Protein AF-B4IIY0-F1 (afdb_monomer_lite)

Structure (mmCIF, N/CA/C/O backbone):
data_AF-B4IIY0-F1
#
_entry.id   AF-B4IIY0-F1
#
loop_
_atom_site.group_PDB
_atom_site.id
_atom_site.type_symbol
_atom_site.label_atom_id
_atom_site.label_alt_id
_atom_site.label_comp_id
_atom_site.label_asym_id
_atom_site.label_entity_id
_atom_site.label_seq_id
_atom_site.pdbx_PDB_ins_code
_atom_site.Cartn_x
_atom_site.Cartn_y
_atom_site.Cartn_z
_atom_site.occupancy
_atom_site.B_iso_or_equiv
_atom_site.auth_seq_id
_atom_site.auth_comp_id
_atom_site.auth_asym_id
_atom_site.auth_atom_id
_atom_site.pdbx_PDB_model_num
ATOM 1 N N . ILE A 1 1 ? -23.263 11.805 16.430 1.00 51.19 1 ILE A N 1
ATOM 2 C CA . ILE A 1 1 ? -23.697 10.399 16.647 1.00 51.19 1 ILE A CA 1
ATOM 3 C C . ILE A 1 1 ? -24.064 10.140 18.115 1.00 51.19 1 ILE A C 1
ATOM 5 O O . ILE A 1 1 ? -25.171 9.675 18.353 1.00 51.19 1 ILE A O 1
ATOM 9 N N . LEU A 1 2 ? -23.249 10.548 19.101 1.00 48.62 2 LEU A N 1
ATOM 10 C CA . LEU A 1 2 ? -23.598 10.459 20.538 1.00 48.62 2 LEU A CA 1
ATOM 11 C C . LEU A 1 2 ? -24.912 11.164 20.929 1.00 48.62 2 LEU A C 1
ATOM 13 O O . LEU A 1 2 ? -25.613 10.725 21.832 1.00 48.62 2 LEU A O 1
ATOM 17 N N . GLN A 1 3 ? -25.288 12.222 20.209 1.00 54.62 3 GLN A N 1
ATOM 18 C CA . GLN A 1 3 ? -26.503 12.997 20.477 1.00 54.62 3 GLN A CA 1
ATOM 19 C C . GLN A 1 3 ? -27.808 12.319 20.006 1.00 54.62 3 GLN A C 1
ATOM 21 O O . GLN A 1 3 ? -28.883 12.821 20.316 1.00 54.62 3 GLN A O 1
ATOM 26 N N . GLN A 1 4 ? -27.736 11.201 19.265 1.00 57.28 4 GLN A N 1
ATOM 27 C CA . GLN A 1 4 ? -28.912 10.510 18.706 1.00 57.28 4 GLN A CA 1
ATOM 28 C C . GLN A 1 4 ? -29.210 9.125 19.312 1.00 57.28 4 GLN A C 1
ATOM 30 O O . GLN A 1 4 ? -30.076 8.435 18.792 1.00 57.28 4 GLN A O 1
ATOM 35 N N . GLN A 1 5 ? -28.548 8.697 20.398 1.00 64.31 5 GLN A N 1
ATOM 36 C CA . GLN A 1 5 ? -28.789 7.370 21.020 1.00 64.31 5 GLN A CA 1
ATOM 37 C C . GLN A 1 5 ? -28.732 6.183 20.022 1.00 64.31 5 GLN A C 1
ATOM 39 O O . GLN A 1 5 ? -29.350 5.141 20.221 1.00 64.31 5 GLN A O 1
ATOM 44 N N . MET A 1 6 ? -27.975 6.314 18.927 1.00 72.38 6 MET A N 1
ATOM 45 C CA . MET A 1 6 ? -27.787 5.243 17.932 1.00 72.38 6 MET A CA 1
ATOM 46 C C . MET A 1 6 ? -26.577 4.349 18.238 1.00 72.38 6 MET A C 1
ATOM 48 O O . MET A 1 6 ? -26.157 3.539 17.424 1.00 72.38 6 MET A O 1
ATOM 52 N N . ASN A 1 7 ? -25.999 4.495 19.423 1.00 71.88 7 ASN A N 1
ATOM 53 C CA . ASN A 1 7 ? -24.858 3.725 19.884 1.00 71.88 7 ASN A CA 1
ATOM 54 C C . ASN A 1 7 ? -25.358 2.757 20.959 1.00 71.88 7 ASN A C 1
ATOM 56 O O . ASN A 1 7 ? -25.135 2.986 22.135 1.00 71.88 7 ASN A O 1
ATOM 60 N N . GLU A 1 8 ? -26.152 1.765 20.556 1.00 77.00 8 GLU A N 1
ATOM 61 C CA . GLU A 1 8 ? -26.737 0.728 21.417 1.00 77.00 8 GLU A CA 1
ATOM 62 C C . GLU A 1 8 ? -26.634 -0.632 20.701 1.00 77.00 8 GLU A C 1
ATOM 64 O O . GLU A 1 8 ? -26.542 -0.682 19.475 1.00 77.00 8 GLU A O 1
ATOM 69 N N . TYR A 1 9 ? -26.731 -1.740 21.443 1.00 83.50 9 TYR A N 1
ATOM 70 C CA . TYR A 1 9 ? -26.533 -3.122 20.957 1.00 83.50 9 TYR A CA 1
ATOM 71 C C . TYR A 1 9 ? -27.383 -3.570 19.753 1.00 83.50 9 TYR A C 1
ATOM 73 O O . TYR A 1 9 ? -27.075 -4.559 19.096 1.00 83.50 9 TYR A O 1
ATOM 81 N N . LYS A 1 10 ? -28.482 -2.865 19.484 1.00 84.88 10 LYS A N 1
ATOM 82 C CA . LYS A 1 10 ? -29.424 -3.121 18.380 1.00 84.88 10 LYS A CA 1
ATOM 83 C C . LYS A 1 10 ? -28.948 -2.552 17.041 1.00 84.88 10 LYS A C 1
ATOM 85 O O . LYS A 1 10 ? -29.540 -2.864 16.011 1.00 84.88 10 LYS A O 1
ATOM 90 N N . TYR A 1 11 ? -27.908 -1.722 17.047 1.00 85.06 11 TYR A N 1
ATOM 91 C CA . TYR A 1 11 ? -27.325 -1.162 15.836 1.00 85.06 11 TYR A CA 1
ATOM 92 C C . TYR A 1 11 ? -26.091 -1.955 15.405 1.00 85.06 11 TYR A C 1
ATOM 94 O O . TYR A 1 11 ? -25.304 -2.435 16.224 1.00 85.06 11 TYR A O 1
ATOM 102 N N . HIS A 1 12 ? -25.939 -2.072 14.089 1.00 86.44 12 HIS A N 1
ATOM 103 C CA . HIS A 1 12 ? -24.812 -2.720 13.437 1.00 86.44 12 HIS A CA 1
ATOM 104 C C . HIS A 1 12 ? -24.208 -1.726 12.452 1.00 86.44 12 HIS A C 1
ATOM 106 O O . HIS A 1 12 ? -24.912 -1.223 11.573 1.00 86.44 12 HIS A O 1
ATOM 112 N N . TYR A 1 13 ? -22.920 -1.437 12.603 1.00 86.56 13 TYR A N 1
ATOM 113 C CA . TYR A 1 13 ? -22.193 -0.527 11.728 1.00 86.56 13 TYR A CA 1
ATOM 114 C C . TYR A 1 13 ? -21.176 -1.303 10.909 1.00 86.56 13 TYR A C 1
ATOM 116 O O . TYR A 1 13 ? -20.364 -2.037 11.462 1.00 86.56 13 TYR A O 1
ATOM 124 N N . LEU A 1 14 ? -21.207 -1.103 9.595 1.00 89.12 14 LEU A N 1
ATOM 125 C CA . LEU A 1 14 ? -20.142 -1.526 8.699 1.00 89.12 14 LEU A CA 1
ATOM 126 C C . LEU A 1 14 ? -19.333 -0.292 8.310 1.00 89.12 14 LEU A C 1
ATOM 128 O O . LEU A 1 14 ? -19.855 0.607 7.648 1.00 89.12 14 LEU A O 1
ATOM 132 N N . PHE A 1 15 ? -18.068 -0.255 8.709 1.00 89.19 15 PHE A N 1
ATOM 133 C CA . PHE A 1 15 ? -17.139 0.781 8.282 1.00 89.19 15 PHE A CA 1
ATOM 134 C C . PHE A 1 15 ? -16.419 0.334 7.017 1.00 89.19 15 PHE A C 1
ATOM 136 O O . PHE A 1 15 ? -15.857 -0.756 6.947 1.00 89.19 15 PHE A O 1
ATOM 143 N N . THR A 1 16 ? -16.416 1.211 6.020 1.00 90.44 16 THR A N 1
ATOM 144 C CA . THR A 1 16 ? -15.723 0.997 4.744 1.00 90.44 16 THR A CA 1
ATOM 145 C C . THR A 1 16 ? -14.302 1.559 4.742 1.00 90.44 16 THR A C 1
ATOM 147 O O . THR A 1 16 ? -13.636 1.506 3.715 1.00 90.44 16 THR A O 1
ATOM 150 N N . SER A 1 17 ? -13.853 2.138 5.860 1.00 89.19 17 SER A N 1
ATOM 151 C CA . SER A 1 17 ? -12.469 2.579 6.033 1.00 89.19 17 SER A CA 1
ATOM 152 C C . SER A 1 17 ? -11.594 1.398 6.444 1.00 89.19 17 SER A C 1
ATOM 154 O 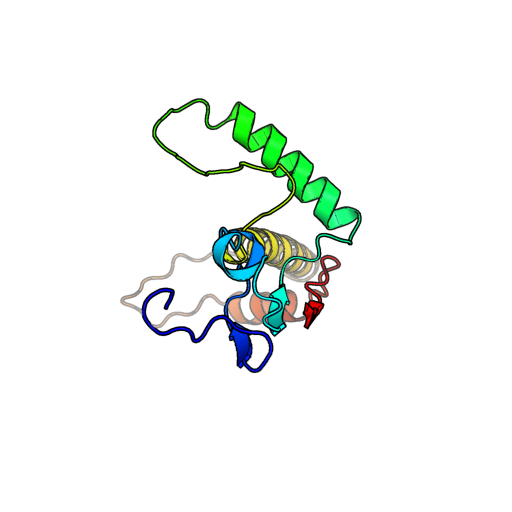O . SER A 1 17 ? -11.985 0.634 7.327 1.00 89.19 17 SER A O 1
ATOM 156 N N . PHE A 1 18 ? -10.411 1.285 5.837 1.00 90.06 18 PHE A N 1
ATOM 157 C CA . PHE A 1 18 ? -9.400 0.289 6.208 1.00 90.06 18 PHE A CA 1
ATOM 158 C C . PHE A 1 18 ? -8.608 0.669 7.463 1.00 90.06 18 PHE A C 1
ATOM 160 O O . PHE A 1 18 ? -7.962 -0.182 8.069 1.00 90.06 18 PHE A O 1
ATOM 167 N N . ASP A 1 19 ? -8.701 1.933 7.873 1.00 87.81 19 ASP A N 1
ATOM 168 C CA . ASP A 1 19 ? -7.910 2.511 8.957 1.00 87.81 19 ASP A CA 1
ATOM 169 C C . ASP A 1 19 ? -8.729 2.675 10.237 1.00 87.81 19 ASP A C 1
ATOM 171 O O . ASP A 1 19 ? -8.396 3.486 11.090 1.00 87.81 19 ASP A O 1
ATOM 175 N N . LEU A 1 20 ? -9.823 1.918 10.406 1.00 87.25 20 LEU A N 1
ATOM 176 C CA . LEU A 1 20 ? -10.694 2.064 11.578 1.00 87.25 20 LEU A CA 1
ATOM 177 C C . LEU A 1 20 ? -9.921 1.930 12.905 1.00 87.25 20 LEU A C 1
ATOM 179 O O . LEU A 1 20 ? -10.250 2.591 13.885 1.00 87.25 20 LEU A O 1
ATOM 183 N N . GLU A 1 21 ? -8.871 1.110 12.927 1.00 79.62 21 GLU A N 1
ATOM 184 C CA . GLU A 1 21 ? -8.034 0.885 14.107 1.00 79.62 21 GLU A CA 1
ATOM 185 C C . GLU A 1 21 ? -7.153 2.073 14.523 1.00 79.62 21 GLU A C 1
ATOM 187 O O . GLU A 1 21 ? -6.626 2.068 15.639 1.00 79.62 21 GLU A O 1
ATOM 192 N N . THR A 1 22 ? -6.982 3.080 13.660 1.00 81.00 22 THR A N 1
ATOM 193 C CA . THR A 1 22 ? -6.264 4.316 14.008 1.00 81.00 22 THR A CA 1
ATOM 194 C C . THR A 1 22 ? -7.154 5.305 14.754 1.00 81.00 22 THR A C 1
ATOM 196 O O . THR A 1 22 ? -6.646 6.203 15.429 1.00 81.00 22 THR A O 1
ATOM 199 N N . TYR A 1 23 ? -8.476 5.124 14.682 1.00 82.38 23 TYR A N 1
ATOM 200 C CA . TYR A 1 23 ? -9.446 5.977 15.351 1.00 82.38 23 TYR A CA 1
ATOM 201 C C . TYR A 1 23 ? -9.686 5.542 16.795 1.00 82.38 23 TYR A C 1
ATOM 203 O O . TYR A 1 23 ? -9.672 4.360 17.142 1.00 82.38 23 TYR A O 1
ATOM 211 N N . ASP A 1 24 ? -9.966 6.528 17.642 1.00 80.19 24 ASP A N 1
ATOM 212 C CA . ASP A 1 24 ? -10.432 6.274 18.995 1.00 80.19 24 ASP A CA 1
ATOM 213 C C . ASP A 1 24 ? -11.901 5.826 18.973 1.00 80.19 24 ASP A C 1
ATOM 215 O O . ASP A 1 24 ? -12.799 6.574 18.580 1.00 80.19 24 ASP A O 1
ATOM 219 N N . LEU A 1 25 ? -12.134 4.577 19.378 1.00 80.31 25 LEU A N 1
ATOM 220 C CA . LEU A 1 25 ? -13.458 3.960 19.456 1.00 80.31 25 LEU A CA 1
ATOM 221 C C . LEU A 1 25 ? -13.985 3.881 20.897 1.00 80.31 25 LEU A C 1
ATOM 223 O O . LEU A 1 25 ? -14.942 3.144 21.152 1.00 80.31 25 LEU A O 1
ATOM 227 N N . GLU A 1 26 ? -13.384 4.599 21.854 1.00 79.56 26 GLU A N 1
ATOM 228 C CA . GLU A 1 26 ? -13.799 4.571 23.264 1.00 79.56 26 GLU A CA 1
ATOM 229 C C . GLU A 1 26 ? -15.296 4.843 23.452 1.00 79.56 26 GLU A C 1
ATOM 231 O O . GLU A 1 26 ? -15.960 4.122 24.202 1.00 79.56 26 GLU A O 1
ATOM 236 N N . ASP A 1 27 ? -15.855 5.784 22.691 1.00 74.00 27 ASP A N 1
ATOM 237 C CA . ASP A 1 27 ? -17.279 6.130 22.736 1.00 74.00 27 ASP A CA 1
ATOM 238 C C . ASP A 1 27 ? -18.204 4.964 22.346 1.00 74.00 27 ASP A C 1
ATOM 240 O O . ASP A 1 27 ? -19.354 4.902 22.782 1.00 74.00 27 ASP A O 1
ATOM 244 N N . PHE A 1 28 ? -17.731 4.020 21.530 1.00 73.50 28 PHE A N 1
ATOM 245 C CA . PHE A 1 28 ? -18.502 2.862 21.061 1.00 73.50 28 PHE A CA 1
ATOM 246 C C . PHE A 1 28 ? -18.271 1.609 21.914 1.00 73.50 28 PHE A C 1
ATOM 248 O O . PHE A 1 28 ? -19.122 0.720 21.966 1.00 73.50 28 PHE A O 1
ATOM 255 N N . LYS A 1 29 ? -17.152 1.554 22.641 1.00 71.12 29 LYS A N 1
ATOM 256 C CA . LYS A 1 29 ? -16.698 0.375 23.390 1.00 71.12 29 LYS A CA 1
ATOM 257 C C . LYS A 1 29 ? -17.669 -0.079 24.482 1.00 71.12 29 LYS A C 1
ATOM 259 O O . LYS A 1 29 ? -17.768 -1.272 24.759 1.00 71.12 29 LYS A O 1
ATOM 264 N N . TYR A 1 30 ? -18.372 0.858 25.114 1.00 72.69 30 TYR A N 1
ATOM 265 C CA . TYR A 1 30 ? -19.184 0.572 26.302 1.00 72.69 30 TYR A CA 1
ATOM 266 C C . TYR A 1 30 ? -20.656 0.273 26.004 1.00 72.69 30 TYR A C 1
ATOM 268 O O . TYR A 1 30 ? -21.375 -0.168 26.898 1.00 72.69 30 TYR A O 1
ATOM 276 N N . ASN A 1 31 ? -21.105 0.466 24.762 1.00 75.25 31 ASN A N 1
ATOM 277 C CA . ASN A 1 31 ? -22.525 0.387 24.422 1.00 75.25 31 ASN A CA 1
ATOM 278 C C . ASN A 1 31 ? -22.938 -0.899 23.684 1.00 75.25 31 ASN A C 1
ATOM 280 O O . ASN A 1 31 ? -24.064 -0.996 23.191 1.00 75.25 31 ASN A O 1
ATOM 284 N N . PHE A 1 32 ? -22.043 -1.895 23.634 1.00 79.38 32 PHE A N 1
ATOM 285 C CA . PHE A 1 32 ? -22.273 -3.217 23.028 1.00 79.38 32 PHE A CA 1
ATOM 286 C C . PHE A 1 32 ? -22.726 -3.175 21.559 1.00 79.38 32 PHE A C 1
ATOM 288 O O . PHE A 1 32 ? -23.359 -4.112 21.077 1.00 79.38 32 PHE A O 1
ATOM 295 N N . VAL A 1 33 ? -22.430 -2.087 20.849 1.00 83.88 33 VAL A N 1
ATOM 296 C CA . VAL A 1 33 ? -22.727 -1.949 19.424 1.00 83.88 33 VAL A CA 1
ATOM 297 C C . VAL A 1 33 ? -21.839 -2.894 18.613 1.00 83.88 33 VAL A C 1
ATOM 299 O O . VAL A 1 33 ? -20.651 -3.041 18.902 1.00 83.88 33 VAL A O 1
ATOM 302 N N . ASN A 1 34 ? -22.403 -3.532 17.589 1.00 84.69 34 ASN A N 1
ATOM 303 C CA . ASN A 1 34 ? -21.619 -4.375 16.692 1.00 84.69 34 ASN A CA 1
ATOM 304 C C . ASN A 1 34 ? -20.992 -3.506 15.604 1.00 84.69 34 ASN A C 1
ATOM 306 O O . ASN A 1 34 ? -21.699 -2.863 14.823 1.00 84.69 34 ASN A O 1
ATOM 310 N N . ILE A 1 35 ? -19.667 -3.496 15.562 1.00 85.88 35 ILE A N 1
ATOM 311 C CA . 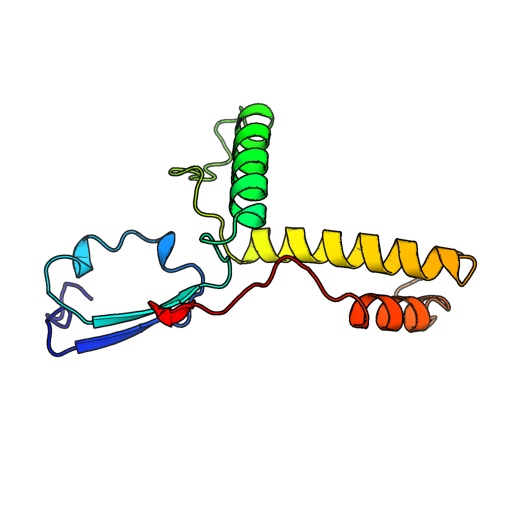ILE A 1 35 ? -18.885 -2.770 14.570 1.00 85.88 35 ILE A CA 1
ATOM 312 C C . ILE A 1 35 ? -18.133 -3.796 13.747 1.00 85.88 35 ILE A C 1
ATOM 314 O O . ILE A 1 35 ? -17.344 -4.555 14.299 1.00 85.88 35 ILE A O 1
ATOM 318 N N . THR A 1 36 ? -18.378 -3.781 12.443 1.00 87.56 36 THR A N 1
ATOM 319 C CA . THR A 1 36 ? -17.643 -4.580 11.475 1.00 87.56 36 THR A CA 1
ATOM 320 C C . THR A 1 36 ? -16.810 -3.680 10.584 1.00 87.56 36 THR A C 1
ATOM 322 O O . THR A 1 36 ? -17.266 -2.617 10.154 1.00 87.56 36 THR A O 1
ATOM 325 N N . SER A 1 37 ? -15.579 -4.094 10.303 1.00 88.81 37 SER A N 1
ATOM 326 C CA . SER A 1 37 ? -14.687 -3.353 9.411 1.00 88.81 37 SER A CA 1
ATOM 327 C C . SER A 1 37 ? -13.709 -4.265 8.692 1.00 88.81 37 SER A C 1
ATOM 329 O O . SER A 1 37 ? -13.576 -5.448 9.012 1.00 88.81 37 SER A O 1
ATOM 331 N N . PHE A 1 38 ? -13.030 -3.681 7.716 1.00 88.62 38 PHE A N 1
ATOM 332 C CA . PHE A 1 38 ? -11.962 -4.315 6.972 1.00 88.62 38 PHE A CA 1
ATOM 333 C C . PHE A 1 38 ? -10.620 -3.779 7.463 1.00 88.62 38 PHE A C 1
ATOM 335 O O . PHE A 1 38 ? -10.489 -2.579 7.690 1.00 88.62 38 PHE A O 1
ATOM 342 N N . ARG A 1 39 ? -9.610 -4.643 7.554 1.00 85.88 39 ARG A N 1
ATOM 343 C CA . ARG A 1 39 ? -8.208 -4.228 7.693 1.00 85.88 39 ARG A CA 1
ATOM 344 C C . ARG A 1 39 ? -7.420 -4.701 6.488 1.00 85.88 39 ARG A C 1
ATOM 346 O O . ARG A 1 39 ? -7.541 -5.862 6.106 1.00 85.88 39 ARG A O 1
ATOM 353 N N . LEU A 1 40 ? -6.619 -3.798 5.932 1.00 87.62 40 LEU A N 1
ATOM 354 C CA . LEU A 1 40 ? -5.747 -4.091 4.800 1.00 87.62 40 LEU A CA 1
ATOM 355 C C . LEU A 1 40 ? -4.357 -4.568 5.248 1.00 87.62 40 LEU A C 1
ATOM 357 O O . LEU A 1 40 ? -3.808 -5.512 4.687 1.00 87.62 40 LEU A O 1
ATOM 361 N N . VAL A 1 41 ? -3.796 -3.938 6.282 1.00 86.88 41 VAL A N 1
ATOM 362 C CA . VAL A 1 41 ? -2.479 -4.286 6.827 1.00 86.88 41 VAL A CA 1
ATOM 363 C C . VAL A 1 41 ? -2.603 -5.493 7.759 1.00 86.88 41 VAL A C 1
ATOM 365 O O . VAL A 1 41 ? -3.145 -5.381 8.858 1.00 86.88 41 VAL A O 1
ATOM 368 N N . ASP A 1 42 ? -2.085 -6.654 7.354 1.00 86.69 42 ASP A N 1
ATOM 369 C CA . ASP A 1 42 ? -2.090 -7.845 8.210 1.00 86.69 42 ASP A CA 1
ATOM 370 C C . ASP A 1 42 ? -1.040 -7.731 9.325 1.00 86.69 42 ASP A C 1
ATOM 372 O O . ASP A 1 42 ? 0.114 -8.139 9.201 1.00 86.69 42 ASP A O 1
ATOM 376 N N . THR A 1 43 ? -1.455 -7.183 10.464 1.00 83.88 43 THR A N 1
ATOM 377 C CA . THR A 1 43 ? -0.614 -7.089 11.660 1.00 83.88 43 THR A CA 1
ATOM 378 C C . THR A 1 43 ? -0.439 -8.421 12.389 1.00 83.88 43 THR A C 1
ATOM 380 O O . THR A 1 43 ? 0.252 -8.440 13.407 1.00 83.88 43 THR A O 1
ATOM 383 N N . ALA A 1 44 ? -1.034 -9.531 11.932 1.00 85.12 44 ALA A N 1
ATOM 384 C CA . ALA A 1 44 ? -0.766 -10.869 12.455 1.00 85.12 44 ALA A CA 1
ATOM 385 C C . ALA A 1 44 ? 0.474 -11.499 11.801 1.00 85.12 44 ALA A C 1
ATOM 387 O O . ALA A 1 44 ? 1.215 -12.205 12.505 1.00 85.12 44 ALA A O 1
ATOM 388 N N . ASP A 1 45 ? 0.738 -11.179 10.530 1.00 87.25 45 ASP A N 1
ATOM 389 C CA . ASP A 1 45 ? 1.908 -11.637 9.784 1.00 87.25 45 ASP A CA 1
ATOM 390 C C . ASP A 1 45 ? 3.231 -11.223 10.452 1.00 87.25 45 ASP A C 1
ATOM 392 O O . ASP A 1 45 ? 3.419 -10.108 10.951 1.00 87.25 45 ASP A O 1
ATOM 396 N N . VAL A 1 46 ? 4.178 -12.162 10.494 1.00 89.19 46 VAL A N 1
ATOM 397 C CA . VAL A 1 46 ? 5.466 -11.962 11.176 1.00 89.19 46 VAL A CA 1
ATOM 398 C C . VAL A 1 46 ? 6.375 -11.022 10.382 1.00 89.19 46 VAL A C 1
ATOM 400 O O . VAL A 1 46 ? 7.092 -10.222 10.987 1.00 89.19 46 VAL A O 1
ATOM 403 N N . GLY A 1 47 ? 6.333 -11.089 9.049 1.00 87.81 47 GLY A N 1
ATOM 404 C CA . GLY A 1 47 ? 7.089 -10.202 8.168 1.00 87.81 47 GLY A CA 1
ATOM 405 C C . GLY A 1 47 ? 6.609 -8.759 8.288 1.00 87.81 47 GLY A C 1
ATOM 406 O O . GLY A 1 47 ? 7.419 -7.862 8.526 1.00 87.81 47 GLY A O 1
ATOM 407 N N . VAL A 1 48 ? 5.292 -8.545 8.243 1.00 87.69 48 VAL A N 1
ATOM 408 C CA . VAL A 1 48 ? 4.670 -7.226 8.431 1.00 87.69 48 VAL A CA 1
ATOM 409 C C . VAL A 1 48 ? 5.028 -6.643 9.798 1.00 87.69 48 VAL A C 1
ATOM 411 O O . VAL A 1 48 ? 5.481 -5.503 9.869 1.00 87.69 48 VAL A O 1
ATOM 414 N N . LYS A 1 49 ? 4.937 -7.416 10.892 1.00 87.44 49 LYS A N 1
ATOM 415 C CA . LYS A 1 49 ? 5.354 -6.945 12.232 1.00 87.44 49 LYS A CA 1
ATOM 416 C C . LYS A 1 49 ? 6.799 -6.456 12.268 1.00 87.44 49 LYS A C 1
ATOM 418 O O . LYS A 1 49 ? 7.089 -5.458 12.930 1.00 87.44 49 LYS A O 1
ATOM 423 N N . GLN A 1 50 ? 7.705 -7.164 11.597 1.00 87.94 50 GLN A N 1
ATOM 424 C CA . GLN A 1 50 ? 9.113 -6.788 11.559 1.00 87.94 50 GLN A CA 1
ATOM 425 C C . GLN A 1 50 ? 9.319 -5.499 10.751 1.00 87.94 50 GLN A C 1
ATOM 427 O O . GLN A 1 50 ? 9.987 -4.590 11.239 1.00 87.94 50 GLN A O 1
ATOM 432 N N . ILE A 1 51 ? 8.664 -5.368 9.593 1.00 87.88 51 ILE A N 1
ATOM 433 C CA . ILE A 1 51 ? 8.683 -4.142 8.779 1.00 87.88 51 ILE A CA 1
ATOM 434 C C . ILE A 1 51 ? 8.146 -2.948 9.580 1.00 87.88 51 ILE A C 1
ATOM 436 O O . ILE A 1 51 ? 8.793 -1.904 9.637 1.00 87.88 51 ILE A O 1
ATOM 440 N N . LEU A 1 52 ? 7.004 -3.100 10.258 1.00 85.12 52 LEU A N 1
ATOM 441 C CA . LEU A 1 52 ? 6.407 -2.045 11.085 1.00 85.12 52 LEU A CA 1
ATOM 442 C C . LEU A 1 52 ? 7.332 -1.608 12.226 1.00 85.12 52 LEU A C 1
ATOM 444 O O . LEU A 1 52 ? 7.459 -0.414 12.509 1.00 85.12 52 LEU A O 1
ATOM 448 N N . LYS A 1 53 ? 8.017 -2.565 12.859 1.00 85.12 53 LYS A N 1
ATOM 449 C CA . LYS A 1 53 ? 9.019 -2.282 13.889 1.00 85.12 53 LYS A CA 1
ATOM 450 C C . LYS A 1 53 ? 10.193 -1.486 13.321 1.00 85.12 53 LYS A C 1
ATOM 452 O O . LYS A 1 53 ? 10.608 -0.506 13.939 1.00 85.12 53 LYS A O 1
ATOM 457 N N . ASP A 1 54 ? 10.706 -1.876 12.158 1.00 85.12 54 ASP A N 1
ATOM 458 C CA . ASP A 1 54 ? 11.829 -1.192 11.518 1.00 85.12 54 ASP A CA 1
ATOM 459 C C . ASP A 1 54 ? 11.432 0.232 11.097 1.00 85.12 54 ASP A C 1
ATOM 461 O O . ASP A 1 54 ? 12.137 1.186 11.429 1.00 85.12 54 ASP A O 1
ATOM 465 N N . ILE A 1 55 ? 10.252 0.410 10.489 1.00 81.94 55 ILE A N 1
ATOM 466 C CA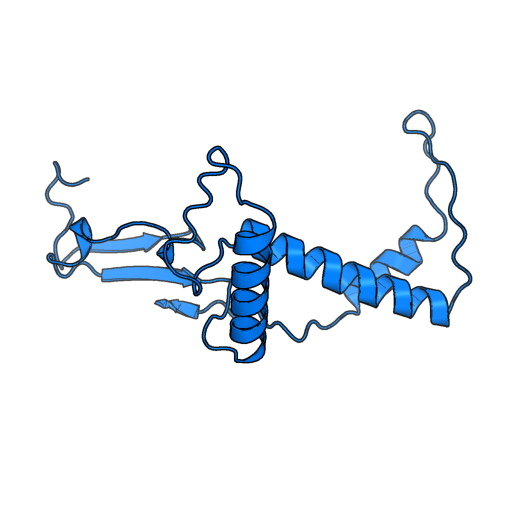 . ILE A 1 55 ? 9.679 1.729 10.174 1.00 81.94 55 ILE A CA 1
ATOM 467 C C . ILE A 1 55 ? 9.571 2.593 11.435 1.00 81.94 55 ILE A C 1
ATOM 469 O O . ILE A 1 55 ? 9.972 3.758 11.409 1.00 81.94 55 ILE A O 1
ATOM 473 N N . GLY A 1 56 ? 9.074 2.044 12.548 1.00 77.12 56 GLY A N 1
ATOM 474 C CA . GLY A 1 56 ? 8.976 2.759 13.823 1.00 77.12 56 GLY A CA 1
ATOM 475 C C . GLY A 1 56 ? 10.338 3.226 14.352 1.00 77.12 56 GLY A C 1
ATOM 476 O O . GLY A 1 56 ? 10.483 4.382 14.760 1.00 77.12 56 GLY A O 1
ATOM 477 N N . LEU A 1 57 ? 11.361 2.365 14.286 1.00 77.69 57 LEU A N 1
ATOM 478 C CA . LEU A 1 57 ? 12.732 2.701 14.685 1.00 77.69 57 LEU A CA 1
ATOM 479 C C . LEU A 1 57 ? 13.322 3.811 13.804 1.00 77.69 57 LEU A C 1
ATOM 481 O O . LEU A 1 57 ? 13.796 4.825 14.322 1.00 77.69 57 LEU A O 1
ATOM 485 N N . TYR A 1 58 ? 13.260 3.666 12.477 1.00 72.38 58 TYR A N 1
ATOM 486 C CA . TYR A 1 58 ? 13.776 4.674 11.545 1.00 72.38 58 TYR A CA 1
ATOM 487 C C . TYR A 1 58 ? 13.034 6.005 11.664 1.00 72.38 58 TYR A C 1
ATOM 489 O O . TYR A 1 58 ? 13.668 7.062 11.658 1.00 72.38 58 TYR A O 1
ATOM 497 N N . SER A 1 59 ? 11.714 5.969 11.846 1.00 68.00 59 SER A N 1
ATOM 498 C CA . SER A 1 59 ? 10.903 7.174 12.022 1.00 68.00 59 SER A CA 1
ATOM 499 C C . SER A 1 59 ? 11.315 7.947 13.273 1.00 68.00 59 SER A C 1
ATOM 501 O O . SER A 1 59 ? 11.467 9.166 13.222 1.00 68.00 59 SER A O 1
ATOM 503 N N . HIS A 1 60 ? 11.603 7.255 14.379 1.00 62.59 60 HIS A N 1
ATOM 504 C CA . HIS A 1 60 ? 12.113 7.888 15.596 1.00 62.59 60 HIS A CA 1
ATOM 505 C C . HIS A 1 60 ? 13.484 8.561 15.391 1.00 62.59 60 HIS A C 1
ATOM 507 O O . HIS A 1 60 ? 13.770 9.611 15.973 1.00 62.59 60 HIS A O 1
ATOM 513 N N . HIS A 1 61 ? 14.337 7.981 14.542 1.00 60.84 61 HIS A N 1
ATOM 514 C CA . HIS A 1 61 ? 15.653 8.538 14.231 1.00 60.84 61 HIS A CA 1
ATOM 515 C C . HIS A 1 61 ? 15.596 9.726 13.257 1.00 60.84 61 HIS A C 1
ATOM 517 O O . HIS A 1 61 ? 16.338 10.692 13.451 1.00 60.84 61 HIS A O 1
ATOM 523 N N . ILE A 1 62 ? 14.723 9.684 12.244 1.00 59.41 62 ILE A N 1
ATOM 524 C CA . ILE A 1 62 ? 14.622 10.713 11.194 1.00 59.41 62 ILE A CA 1
ATOM 525 C C . ILE A 1 62 ? 13.732 11.891 11.621 1.00 59.41 62 ILE A C 1
ATOM 527 O O . ILE A 1 62 ? 14.075 13.047 11.365 1.00 59.41 62 ILE A O 1
ATOM 531 N N . PHE A 1 63 ? 12.629 11.639 12.329 1.00 56.56 63 PHE A N 1
ATOM 532 C CA . PHE A 1 63 ? 11.628 12.654 12.673 1.00 56.56 63 PHE A CA 1
ATOM 533 C C . PHE A 1 63 ? 11.780 13.216 14.093 1.00 56.56 63 PHE A C 1
ATOM 535 O O . PHE A 1 63 ? 10.797 13.513 14.765 1.00 56.56 63 PHE A O 1
ATOM 542 N N . LYS A 1 64 ? 13.011 13.522 14.528 1.00 52.75 64 LYS A N 1
ATOM 543 C CA . LYS A 1 64 ? 13.267 14.398 15.699 1.00 52.75 64 LYS A CA 1
ATOM 544 C C . LYS A 1 64 ? 12.773 15.852 15.516 1.00 52.75 64 LYS A C 1
ATOM 546 O O . LYS A 1 64 ? 13.217 16.750 16.231 1.00 52.75 64 LYS A O 1
ATOM 551 N N . LYS A 1 65 ? 11.893 16.125 14.545 1.00 48.84 65 LYS A N 1
ATOM 552 C CA . LYS A 1 65 ? 11.321 17.451 14.293 1.00 48.84 65 LYS A CA 1
ATOM 553 C C . LYS A 1 65 ? 9.886 17.513 14.835 1.00 48.84 65 LYS A C 1
ATOM 555 O O . LYS A 1 65 ? 9.054 16.733 14.388 1.00 48.84 65 LYS A O 1
ATOM 560 N N . PRO A 1 66 ? 9.561 18.483 15.707 1.00 46.72 66 PRO A N 1
ATOM 561 C CA . PRO A 1 66 ? 8.282 18.566 16.427 1.00 46.72 66 PRO A CA 1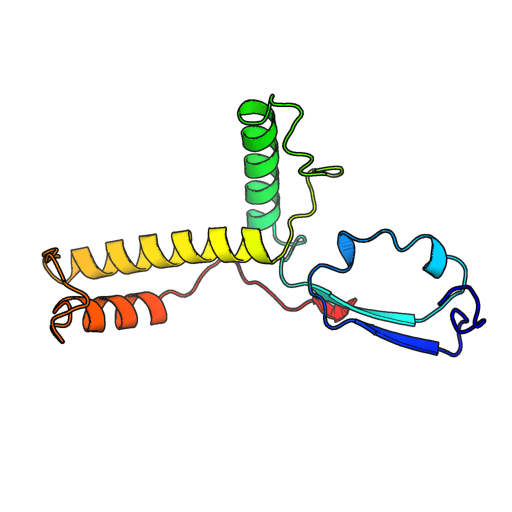
ATOM 562 C C . PRO A 1 66 ? 7.064 18.949 15.560 1.00 46.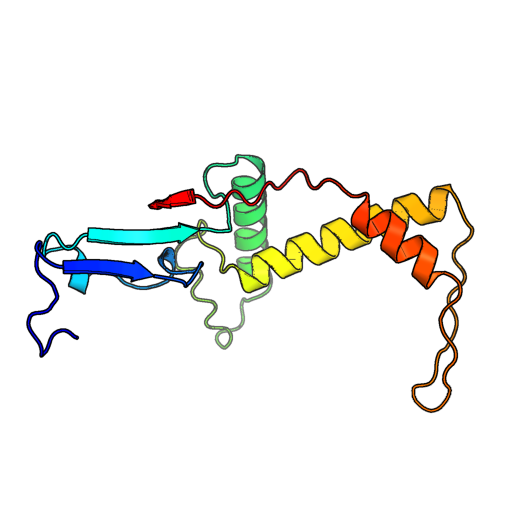72 66 PRO A C 1
ATOM 564 O O . PRO A 1 66 ? 6.008 19.249 16.100 1.00 46.72 66 PRO A O 1
ATOM 567 N N . TYR A 1 67 ? 7.202 18.984 14.230 1.00 45.31 67 TYR A N 1
ATOM 568 C CA . TYR A 1 67 ? 6.172 19.491 13.312 1.00 45.31 67 TYR A CA 1
ATOM 569 C C . TYR A 1 67 ? 5.460 18.404 12.508 1.00 45.31 67 TYR A C 1
ATOM 571 O O . TYR A 1 67 ? 4.440 18.688 11.887 1.00 45.31 67 TYR A O 1
ATOM 579 N N . LEU A 1 68 ? 5.969 17.171 12.524 1.00 47.31 68 LEU A N 1
ATOM 580 C CA . LEU A 1 68 ? 5.258 16.032 11.964 1.00 47.31 68 LEU A CA 1
ATOM 581 C C . LEU A 1 68 ? 4.671 15.261 13.142 1.00 47.31 68 LEU A C 1
ATOM 583 O O . LEU A 1 68 ? 5.314 14.378 13.703 1.00 47.31 68 LEU A O 1
ATOM 587 N N . ASN A 1 69 ? 3.458 15.639 13.550 1.00 44.19 69 ASN A N 1
ATOM 588 C CA . ASN A 1 69 ? 2.637 14.852 14.471 1.00 44.19 69 ASN A CA 1
ATOM 589 C C . ASN A 1 69 ? 2.158 13.587 13.749 1.00 44.19 69 ASN A C 1
ATOM 591 O O . ASN A 1 69 ? 0.962 13.362 13.596 1.00 44.19 69 ASN A O 1
ATOM 595 N N . LEU A 1 70 ? 3.093 12.777 13.253 1.00 50.09 70 LEU A N 1
ATOM 596 C CA . LEU A 1 70 ? 2.789 11.421 12.861 1.00 50.09 70 LEU A CA 1
ATOM 597 C C . LEU A 1 70 ? 2.591 10.693 14.182 1.00 50.09 70 LEU A C 1
ATOM 599 O O . LEU A 1 70 ? 3.550 10.367 14.883 1.00 50.09 70 LEU A O 1
ATOM 603 N N . HIS A 1 71 ? 1.329 10.606 14.588 1.00 48.25 71 HIS A N 1
ATOM 604 C CA . HIS A 1 71 ? 0.884 10.052 15.853 1.00 48.25 71 HIS A CA 1
ATOM 605 C C . HIS A 1 71 ? 1.097 8.531 15.822 1.00 48.25 71 HIS A C 1
ATOM 607 O O . HIS A 1 71 ? 0.156 7.747 15.819 1.00 48.25 71 HIS A O 1
ATOM 613 N N . PHE A 1 72 ? 2.363 8.104 15.796 1.00 52.19 72 PHE A N 1
ATOM 614 C CA . PHE A 1 72 ? 2.816 6.739 16.037 1.00 52.19 72 PHE A CA 1
ATOM 615 C C . PHE A 1 72 ? 2.632 6.433 17.529 1.00 52.19 72 PHE A C 1
ATOM 617 O O . PHE A 1 72 ? 3.584 6.167 18.261 1.00 52.19 72 PHE A O 1
ATOM 624 N N . THR A 1 73 ? 1.405 6.531 18.043 1.00 46.22 73 THR A N 1
ATOM 625 C CA . THR A 1 73 ? 1.149 6.282 19.466 1.00 46.22 73 THR A CA 1
ATOM 626 C C . THR A 1 73 ? 1.185 4.816 19.835 1.00 46.22 73 THR A C 1
ATOM 628 O O . THR A 1 73 ? 1.215 4.500 21.022 1.00 46.22 73 THR A O 1
ATOM 631 N N . LYS A 1 74 ? 1.297 3.910 18.863 1.00 52.53 74 LYS A N 1
ATOM 632 C CA . LYS A 1 74 ? 1.716 2.527 19.081 1.00 52.53 74 LYS A CA 1
ATOM 633 C C . LYS A 1 74 ? 2.536 2.102 17.871 1.00 52.53 74 LYS A C 1
ATOM 635 O O . LYS A 1 74 ? 2.083 2.254 16.746 1.00 52.53 74 LYS A O 1
ATOM 640 N N . SER A 1 75 ? 3.721 1.536 18.094 1.00 57.75 75 SER A N 1
ATOM 641 C CA . SER A 1 75 ? 4.636 0.990 17.068 1.00 57.75 75 SER A CA 1
ATOM 642 C C . SER A 1 75 ? 4.030 -0.139 16.202 1.00 57.75 75 SER A C 1
ATOM 644 O O . SER A 1 75 ? 4.760 -0.855 15.524 1.00 57.75 75 SER A O 1
ATOM 646 N N . THR A 1 76 ? 2.720 -0.366 16.280 1.00 62.75 76 THR A N 1
ATOM 647 C CA . THR A 1 76 ? 2.026 -1.561 15.799 1.00 62.75 76 THR A CA 1
ATOM 648 C C . THR A 1 76 ? 0.970 -1.271 14.740 1.00 62.75 76 THR A C 1
ATOM 650 O O . THR A 1 76 ? 0.429 -2.228 14.203 1.00 62.75 76 THR A O 1
ATOM 653 N N . VAL A 1 77 ? 0.641 -0.003 14.471 1.00 70.69 77 VAL A N 1
ATOM 654 C CA . VAL A 1 77 ? -0.426 0.368 13.530 1.00 70.69 77 VAL A CA 1
ATOM 655 C C . VAL A 1 77 ? 0.125 1.364 12.514 1.00 70.69 77 VAL A C 1
ATOM 657 O O . VAL A 1 77 ? 0.713 2.376 12.895 1.00 70.69 77 VAL A O 1
ATOM 660 N N . LEU A 1 78 ? -0.047 1.046 11.234 1.00 81.25 78 LEU A N 1
ATOM 661 C CA . LEU A 1 78 ? 0.305 1.879 10.088 1.00 81.25 78 LEU A CA 1
ATOM 662 C C . LEU A 1 78 ? -0.956 2.052 9.246 1.00 81.25 78 LEU A C 1
ATOM 664 O O . LEU A 1 78 ? -1.657 1.073 9.005 1.00 81.25 78 LEU A O 1
ATOM 668 N N . GLU A 1 79 ? -1.225 3.279 8.811 1.00 86.12 79 GLU A N 1
ATOM 669 C CA . GLU A 1 79 ? -2.334 3.559 7.898 1.00 86.12 79 GLU A CA 1
ATOM 670 C C . GLU A 1 79 ? -2.148 2.836 6.555 1.00 86.12 79 GLU A C 1
ATOM 672 O O . GLU A 1 79 ? -1.035 2.543 6.105 1.00 86.12 79 GLU A O 1
ATOM 677 N N . SER A 1 80 ? -3.260 2.575 5.886 1.00 88.06 80 SER A N 1
ATOM 678 C CA . SER A 1 80 ? -3.321 1.804 4.650 1.00 88.06 80 SER A CA 1
ATOM 679 C C . SER A 1 80 ? -2.619 2.520 3.496 1.00 88.06 80 SER A C 1
ATOM 681 O O . SER A 1 80 ? -1.969 1.873 2.680 1.00 88.06 80 SER A O 1
ATOM 683 N N . GLU A 1 81 ? -2.684 3.853 3.439 1.00 88.50 81 GLU A N 1
ATOM 684 C CA . GLU A 1 81 ? -2.016 4.657 2.405 1.00 88.50 81 GLU A CA 1
ATOM 685 C C . GLU A 1 81 ? -0.478 4.505 2.421 1.00 88.50 81 GLU A C 1
ATOM 687 O O . GLU A 1 81 ? 0.087 4.096 1.400 1.00 88.50 81 GLU A O 1
ATOM 692 N N . PRO A 1 82 ? 0.241 4.751 3.538 1.00 87.62 82 PRO A N 1
ATOM 693 C CA . PRO A 1 82 ? 1.685 4.529 3.581 1.00 87.62 82 PRO A CA 1
ATOM 694 C C . PRO A 1 82 ? 2.074 3.048 3.447 1.00 87.62 82 PRO A C 1
ATOM 696 O O . PRO A 1 82 ? 3.139 2.762 2.897 1.00 87.62 82 PRO A O 1
ATOM 699 N N . ALA A 1 83 ? 1.230 2.109 3.892 1.00 87.50 83 ALA A N 1
ATOM 700 C CA . ALA A 1 83 ? 1.454 0.680 3.661 1.00 87.50 83 ALA A CA 1
ATOM 701 C C . ALA A 1 83 ? 1.420 0.330 2.161 1.00 87.50 83 ALA A C 1
ATOM 703 O O . ALA A 1 83 ? 2.340 -0.306 1.650 1.00 87.50 83 ALA A O 1
ATOM 704 N N . LEU A 1 84 ? 0.415 0.821 1.429 1.00 91.12 84 LEU A N 1
ATOM 705 C CA . LEU A 1 84 ? 0.311 0.648 -0.022 1.00 91.12 84 LEU A CA 1
ATOM 706 C C . LEU A 1 84 ? 1.467 1.320 -0.771 1.00 91.12 84 LEU A C 1
ATOM 708 O O . LEU A 1 84 ? 1.962 0.771 -1.754 1.00 91.12 84 LEU A O 1
ATOM 712 N N . MET A 1 85 ? 1.944 2.474 -0.295 1.00 91.50 85 MET A N 1
ATOM 713 C CA . MET A 1 85 ? 3.125 3.123 -0.866 1.00 91.50 85 MET A CA 1
ATOM 714 C C . MET A 1 85 ? 4.380 2.259 -0.697 1.00 91.50 85 MET A C 1
ATOM 716 O O . MET A 1 85 ? 5.135 2.090 -1.657 1.00 91.50 85 MET A O 1
ATOM 720 N N . PHE A 1 86 ? 4.589 1.671 0.485 1.00 90.62 86 PHE A N 1
ATOM 721 C CA . PHE A 1 86 ? 5.688 0.733 0.720 1.00 90.62 86 PHE A CA 1
ATOM 722 C C . PHE A 1 86 ? 5.624 -0.461 -0.245 1.00 90.62 86 PHE A C 1
ATOM 724 O O . PHE A 1 86 ? 6.603 -0.739 -0.944 1.00 90.62 86 PHE A O 1
ATOM 731 N N . ASP A 1 87 ? 4.461 -1.112 -0.347 1.00 90.69 87 ASP A N 1
ATOM 732 C CA . ASP A 1 87 ? 4.269 -2.259 -1.241 1.00 90.69 87 ASP A CA 1
ATOM 733 C C . ASP A 1 87 ? 4.441 -1.872 -2.721 1.00 90.69 87 ASP A C 1
ATOM 735 O O . ASP A 1 87 ? 5.027 -2.632 -3.491 1.00 90.69 87 ASP A O 1
ATOM 739 N N . SER A 1 88 ? 4.019 -0.669 -3.131 1.00 93.12 88 SER A N 1
ATOM 740 C CA . SER A 1 88 ? 4.194 -0.188 -4.510 1.00 93.12 88 SER A CA 1
ATOM 741 C C . SER A 1 88 ? 5.666 -0.081 -4.919 1.00 93.12 88 SER A C 1
ATOM 743 O O . SER A 1 88 ? 6.041 -0.526 -6.005 1.00 93.12 88 SER A O 1
ATOM 745 N N . VAL A 1 89 ? 6.523 0.443 -4.035 1.00 94.31 89 VAL A N 1
ATOM 746 C CA . VAL A 1 89 ? 7.968 0.554 -4.280 1.00 94.31 89 VAL A CA 1
ATOM 747 C C . VAL A 1 89 ? 8.603 -0.831 -4.302 1.00 94.31 89 VAL A C 1
ATOM 749 O O . VAL A 1 89 ? 9.478 -1.095 -5.127 1.00 94.31 89 VAL A O 1
ATOM 752 N N . TYR A 1 90 ? 8.144 -1.729 -3.430 1.00 93.12 90 TYR A N 1
ATOM 753 C CA . TYR A 1 90 ? 8.619 -3.105 -3.374 1.00 93.12 90 TYR A CA 1
ATOM 754 C C . TYR A 1 90 ? 8.303 -3.873 -4.667 1.00 93.12 90 TYR A C 1
ATOM 756 O O . TYR A 1 90 ? 9.208 -4.424 -5.298 1.00 93.12 90 TYR A O 1
ATOM 764 N N . VAL A 1 91 ? 7.044 -3.837 -5.118 1.00 94.56 91 VAL A N 1
ATOM 765 C CA . VAL A 1 91 ? 6.608 -4.430 -6.393 1.00 94.56 91 VAL A CA 1
ATOM 766 C C . VAL A 1 91 ? 7.363 -3.811 -7.566 1.00 94.56 91 VAL A C 1
ATOM 768 O O . VAL A 1 91 ? 7.833 -4.538 -8.442 1.00 94.56 91 VAL A O 1
ATOM 771 N N . PHE A 1 92 ? 7.544 -2.487 -7.565 1.00 94.75 92 PHE A N 1
ATOM 772 C CA . PHE A 1 92 ? 8.300 -1.794 -8.603 1.00 94.75 92 PHE A CA 1
ATOM 773 C C . PHE A 1 92 ? 9.755 -2.261 -8.677 1.00 94.75 92 PHE A C 1
ATOM 775 O O . PHE A 1 92 ? 10.239 -2.576 -9.762 1.00 94.75 92 PHE A O 1
ATOM 782 N N . ALA A 1 93 ? 10.439 -2.364 -7.536 1.00 94.69 93 ALA A N 1
ATOM 783 C CA . ALA A 1 93 ? 11.824 -2.820 -7.472 1.00 94.69 93 ALA A CA 1
ATOM 784 C C . ALA A 1 93 ? 11.983 -4.258 -7.995 1.00 94.69 93 ALA A C 1
ATOM 786 O O . ALA A 1 93 ? 12.896 -4.526 -8.777 1.00 94.69 93 ALA A O 1
ATOM 787 N N . ILE A 1 94 ? 11.075 -5.166 -7.618 1.00 93.88 94 ILE A N 1
ATOM 788 C CA . ILE A 1 94 ? 11.090 -6.555 -8.101 1.00 93.88 94 ILE A CA 1
ATOM 789 C C . ILE A 1 94 ? 10.804 -6.617 -9.603 1.00 93.88 94 ILE A C 1
ATOM 791 O O . ILE A 1 94 ? 11.534 -7.282 -10.343 1.00 93.88 94 ILE A O 1
ATOM 795 N N . GLY A 1 95 ? 9.764 -5.924 -10.073 1.00 93.25 95 GLY A N 1
ATOM 796 C CA . GLY A 1 95 ? 9.396 -5.914 -11.488 1.00 93.25 95 GLY A CA 1
ATOM 797 C C . GLY A 1 95 ? 10.507 -5.339 -12.365 1.00 93.25 95 GLY A C 1
ATOM 798 O O . GLY A 1 95 ? 10.841 -5.922 -13.396 1.00 93.25 95 GLY A O 1
ATOM 799 N N . LEU A 1 96 ? 11.143 -4.252 -11.919 1.00 93.19 96 LEU A N 1
ATOM 800 C CA . LEU A 1 96 ? 12.264 -3.627 -12.615 1.00 93.19 96 LEU A CA 1
ATOM 801 C C . LEU A 1 96 ? 13.492 -4.546 -12.674 1.00 93.19 96 LEU A C 1
ATOM 803 O O . LEU A 1 96 ? 14.062 -4.731 -13.748 1.00 93.19 96 LEU A O 1
ATOM 807 N N . GLN A 1 97 ? 13.862 -5.167 -11.548 1.00 93.25 97 GLN A N 1
ATOM 808 C CA . GLN A 1 97 ? 14.969 -6.127 -11.496 1.00 93.25 97 GLN A CA 1
ATOM 809 C C . GLN A 1 97 ? 14.718 -7.330 -12.416 1.00 93.25 97 GLN A C 1
ATOM 811 O O . GLN A 1 97 ? 15.634 -7.810 -13.081 1.00 93.25 97 GLN A O 1
ATOM 816 N N . THR A 1 98 ? 13.479 -7.822 -12.468 1.00 92.56 98 THR A N 1
ATOM 817 C CA . THR A 1 98 ? 13.110 -8.964 -13.317 1.00 92.56 98 THR A CA 1
ATOM 818 C C . THR A 1 98 ? 13.152 -8.590 -14.801 1.00 92.56 98 THR A C 1
ATOM 820 O O . THR A 1 98 ? 13.637 -9.369 -15.623 1.00 92.56 98 THR A O 1
ATOM 823 N N . LEU A 1 99 ? 12.711 -7.378 -15.155 1.00 91.94 99 LEU A N 1
ATOM 824 C CA . LEU A 1 99 ? 12.817 -6.856 -16.516 1.00 91.94 99 LEU A CA 1
ATOM 825 C C . LEU A 1 99 ? 14.281 -6.787 -16.974 1.00 91.94 99 LEU A C 1
ATOM 827 O O . LEU A 1 99 ? 14.597 -7.296 -18.049 1.00 91.94 99 LEU A O 1
ATOM 831 N N . GLU A 1 100 ? 15.172 -6.236 -16.146 1.00 90.31 100 GLU A N 1
ATOM 832 C CA . GLU A 1 100 ? 16.598 -6.065 -16.468 1.00 90.31 100 GLU A CA 1
ATOM 833 C C . GLU A 1 100 ? 17.315 -7.394 -16.772 1.00 90.31 100 GLU A C 1
ATOM 835 O O . GLU A 1 100 ? 18.218 -7.444 -17.606 1.00 90.31 100 GLU A O 1
ATOM 840 N N . GLN A 1 101 ? 16.880 -8.503 -16.165 1.00 90.12 101 GLN A N 1
ATOM 841 C CA . GLN A 1 101 ? 17.433 -9.835 -16.446 1.00 90.12 101 GLN A CA 1
ATOM 842 C C . GLN A 1 101 ? 17.097 -10.354 -17.853 1.00 90.12 101 GLN A C 1
ATOM 844 O O . GLN A 1 101 ? 17.778 -11.243 -18.361 1.00 90.12 101 GLN A O 1
ATOM 849 N N . SER A 1 102 ? 16.036 -9.832 -18.471 1.00 84.44 102 SER A N 1
ATOM 850 C CA . SER A 1 102 ? 15.503 -10.314 -19.752 1.00 84.44 102 SER A CA 1
ATOM 851 C C . SER A 1 102 ? 15.742 -9.353 -20.918 1.00 84.44 102 SER A C 1
ATOM 853 O O . SER A 1 102 ? 15.889 -9.800 -22.054 1.00 84.44 102 SER A O 1
ATOM 855 N N . HIS A 1 103 ? 15.779 -8.045 -20.650 1.00 84.44 103 HIS A N 1
ATOM 856 C CA . HIS A 1 103 ? 15.888 -6.985 -21.647 1.00 84.44 103 HIS A CA 1
ATOM 857 C C . HIS A 1 103 ? 16.788 -5.861 -21.125 1.00 84.44 103 HIS A C 1
ATOM 859 O O . HIS A 1 103 ? 16.730 -5.495 -19.953 1.00 84.44 103 HIS A O 1
ATOM 865 N N . SER A 1 104 ? 17.581 -5.253 -22.011 1.00 83.50 104 SER A N 1
ATOM 866 C CA . SER A 1 104 ? 18.343 -4.049 -21.672 1.00 83.50 104 SER A CA 1
ATOM 867 C C . SER A 1 104 ? 17.399 -2.863 -21.477 1.00 83.50 104 SER A C 1
ATOM 869 O O . SER A 1 104 ? 16.664 -2.500 -22.398 1.00 83.50 104 SER A O 1
ATOM 871 N N . LEU A 1 105 ? 17.443 -2.238 -20.303 1.00 84.75 105 LEU A N 1
ATOM 872 C CA . LEU A 1 105 ? 16.591 -1.102 -19.981 1.00 84.75 105 LEU A CA 1
ATOM 873 C C . LEU A 1 105 ? 17.229 0.206 -20.461 1.00 84.75 105 LEU A C 1
ATOM 875 O O . LEU A 1 105 ? 18.253 0.639 -19.939 1.00 84.75 105 LEU A O 1
ATOM 879 N N . THR A 1 106 ? 16.619 0.847 -21.454 1.00 87.75 106 THR A N 1
ATOM 880 C CA . THR A 1 106 ? 17.043 2.164 -21.945 1.00 87.75 106 THR A CA 1
ATOM 881 C C . THR A 1 106 ? 16.027 3.212 -21.530 1.00 87.75 106 THR A C 1
ATOM 883 O O . THR A 1 106 ? 14.865 3.135 -21.923 1.00 87.75 106 THR A O 1
ATOM 886 N N . LEU A 1 107 ? 16.454 4.189 -20.733 1.00 88.56 107 LEU A N 1
ATOM 887 C CA . LEU A 1 107 ? 15.610 5.318 -20.353 1.00 88.56 107 LEU A CA 1
ATOM 888 C C . LEU A 1 107 ? 15.583 6.352 -21.478 1.00 88.56 107 LEU A C 1
ATOM 890 O O . LEU A 1 107 ? 16.620 6.663 -22.065 1.00 88.56 107 LEU A O 1
ATOM 894 N N . SER A 1 108 ? 14.400 6.905 -21.728 1.00 87.62 108 SER A N 1
ATOM 895 C CA . SER A 1 108 ? 14.186 7.941 -22.735 1.00 87.62 108 SER A CA 1
ATOM 896 C C . SER A 1 108 ? 13.588 9.177 -22.078 1.00 87.62 108 SER A C 1
ATOM 898 O O . SER A 1 108 ? 12.715 9.069 -21.217 1.00 87.62 108 SER A O 1
ATOM 900 N N . ASN A 1 109 ? 14.039 10.355 -22.506 1.00 89.94 109 ASN A N 1
ATOM 901 C CA . ASN A 1 109 ? 13.370 11.601 -22.154 1.00 89.94 109 ASN A CA 1
ATOM 902 C C . ASN A 1 109 ? 12.051 11.662 -22.924 1.00 89.94 109 ASN A C 1
ATOM 904 O O . ASN A 1 109 ? 12.055 11.607 -24.151 1.00 89.94 109 ASN A O 1
ATOM 908 N N . ILE A 1 110 ? 10.945 11.773 -22.197 1.00 90.81 110 ILE A N 1
ATOM 909 C CA . ILE A 1 110 ? 9.603 11.926 -22.760 1.00 90.81 110 ILE A CA 1
ATOM 910 C C . ILE A 1 110 ? 9.089 13.338 -22.471 1.00 90.81 110 ILE A C 1
ATOM 912 O O . ILE A 1 110 ? 9.424 13.927 -21.441 1.00 90.81 110 ILE A O 1
ATOM 916 N N . SER A 1 111 ? 8.293 13.885 -23.386 1.00 91.44 111 SER A N 1
ATOM 917 C CA . SER A 1 111 ? 7.622 15.178 -23.232 1.00 91.44 111 SER A CA 1
ATOM 918 C C . SER A 1 111 ? 6.119 14.963 -23.107 1.00 91.44 111 SER A C 1
ATOM 920 O O . SER A 1 111 ? 5.578 14.070 -23.746 1.00 91.44 111 SER A O 1
ATOM 922 N N . CYS A 1 112 ? 5.431 15.802 -22.331 1.00 92.06 112 CYS A N 1
ATOM 923 C CA . CYS A 1 112 ? 3.964 15.809 -22.296 1.00 92.06 112 CYS A CA 1
ATOM 924 C C . CYS A 1 112 ? 3.342 16.471 -23.539 1.00 92.06 112 CYS A C 1
ATOM 926 O O . CYS A 1 112 ? 2.138 16.356 -23.745 1.00 92.06 112 CYS A O 1
ATOM 928 N N . GLU A 1 113 ? 4.137 17.200 -24.331 1.00 95.88 113 GLU A N 1
ATOM 929 C CA . GLU A 1 113 ? 3.692 17.854 -25.572 1.00 95.88 113 GLU A CA 1
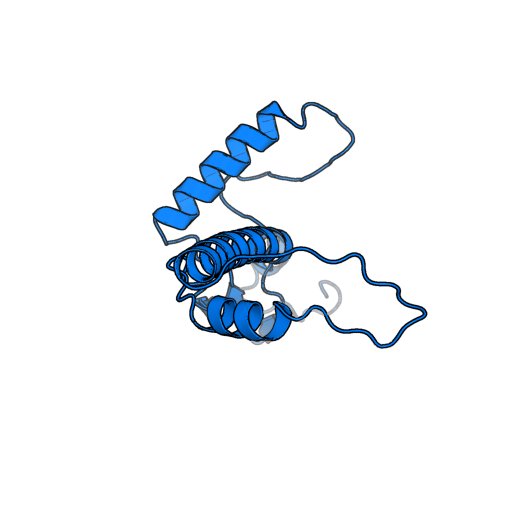ATOM 930 C C . GLU A 1 113 ? 3.686 16.893 -26.770 1.00 95.88 113 GLU A C 1
ATOM 932 O O . GLU A 1 113 ? 3.006 17.145 -27.762 1.00 95.88 113 GLU A O 1
ATOM 937 N N . GLU A 1 114 ? 4.434 15.790 -26.676 1.00 91.81 114 GLU A N 1
ATOM 938 C CA . GLU A 1 114 ? 4.570 14.785 -27.726 1.00 91.81 114 GLU A CA 1
ATOM 939 C C . GLU A 1 114 ? 3.942 13.463 -27.275 1.00 91.81 114 GLU A C 1
ATOM 941 O O . GLU A 1 114 ? 4.196 12.987 -26.172 1.00 91.81 114 GLU A O 1
ATOM 946 N N . GLU A 1 115 ? 3.162 12.815 -28.140 1.00 88.19 115 GLU A N 1
ATOM 947 C CA . GLU A 1 115 ? 2.497 11.538 -27.838 1.00 88.19 115 GLU A CA 1
ATOM 948 C C . GLU A 1 115 ? 3.441 10.331 -28.031 1.00 88.19 115 GLU A C 1
ATOM 950 O O . GLU A 1 115 ? 3.100 9.325 -28.649 1.00 88.19 115 GLU A O 1
ATOM 955 N N . ASN A 1 116 ? 4.671 10.446 -27.524 1.00 89.81 116 ASN A N 1
ATOM 956 C CA . ASN A 1 116 ? 5.701 9.415 -27.621 1.00 89.81 116 ASN A CA 1
ATOM 957 C C . ASN A 1 116 ? 5.728 8.571 -26.338 1.00 89.81 116 ASN A C 1
ATOM 959 O O . ASN A 1 116 ? 6.065 9.060 -25.258 1.00 89.81 116 ASN A O 1
ATOM 963 N N . SER A 1 117 ? 5.395 7.283 -26.448 1.00 90.25 117 SER A N 1
ATOM 964 C CA . SER A 1 117 ? 5.490 6.338 -25.331 1.00 90.25 117 SER A CA 1
ATOM 965 C C . SER A 1 117 ? 6.924 5.867 -25.101 1.00 90.25 117 SER A C 1
ATOM 967 O O . SER A 1 117 ? 7.706 5.744 -26.039 1.00 90.25 117 SER A O 1
ATOM 969 N N . TRP A 1 118 ? 7.253 5.505 -23.861 1.00 91.44 118 TRP A N 1
ATOM 970 C CA . TRP A 1 118 ? 8.499 4.799 -23.579 1.00 91.44 118 TRP A CA 1
ATOM 971 C C . TRP A 1 118 ? 8.412 3.332 -24.028 1.00 91.44 118 TRP A C 1
ATOM 973 O O . TRP A 1 118 ? 7.580 2.582 -23.514 1.00 91.44 118 TRP A O 1
ATOM 983 N N . ASP A 1 119 ? 9.304 2.913 -24.931 1.00 89.38 119 ASP A N 1
ATOM 984 C CA . ASP A 1 119 ? 9.330 1.560 -25.518 1.00 89.38 119 ASP A CA 1
ATOM 985 C C . ASP A 1 119 ? 9.370 0.435 -24.468 1.00 89.38 119 ASP A C 1
ATOM 987 O O . ASP A 1 119 ? 8.750 -0.615 -24.638 1.00 89.38 119 ASP A O 1
ATOM 991 N N . GLY A 1 120 ? 10.059 0.660 -23.343 1.00 89.69 120 GLY A N 1
ATOM 992 C CA . GLY A 1 120 ? 10.153 -0.305 -22.242 1.00 89.69 120 GLY A CA 1
ATOM 993 C C . GLY A 1 120 ? 8.884 -0.431 -21.390 1.00 89.69 120 GLY A C 1
ATOM 994 O O . GLY A 1 120 ? 8.786 -1.350 -20.574 1.00 89.69 120 GLY A O 1
ATOM 995 N N . GLY A 1 121 ? 7.904 0.460 -21.567 1.00 91.25 121 GLY A N 1
ATOM 996 C CA . GLY A 1 121 ? 6.728 0.562 -20.702 1.00 91.25 121 GLY A CA 1
ATOM 997 C C . GLY A 1 121 ? 5.841 -0.684 -20.715 1.00 91.25 121 GLY A C 1
ATOM 998 O O . GLY A 1 121 ? 5.430 -1.148 -19.651 1.00 91.25 121 GLY A O 1
ATOM 999 N N . LEU A 1 122 ? 5.590 -1.270 -21.895 1.00 92.19 122 LEU A N 1
ATOM 1000 C CA . LEU A 1 122 ? 4.764 -2.480 -22.022 1.00 92.19 122 LEU A CA 1
ATOM 1001 C C . LEU A 1 122 ? 5.421 -3.692 -21.347 1.00 92.19 122 LEU A C 1
ATOM 1003 O O . LEU A 1 122 ? 4.754 -4.478 -20.675 1.00 92.19 122 LEU A O 1
ATOM 1007 N N . SER A 1 123 ? 6.735 -3.841 -21.499 1.00 93.12 123 SER A N 1
ATOM 1008 C CA . SER A 1 123 ? 7.471 -4.906 -20.820 1.00 93.12 123 SER A CA 1
ATOM 1009 C C . SER A 1 123 ? 7.434 -4.699 -19.309 1.00 93.12 123 SER A C 1
ATOM 1011 O O . SER A 1 123 ? 7.109 -5.634 -18.581 1.00 93.12 123 SER A O 1
ATOM 1013 N N . LEU A 1 124 ? 7.680 -3.472 -18.833 1.00 92.75 124 LEU A N 1
ATOM 1014 C CA . LEU A 1 124 ? 7.657 -3.169 -17.404 1.00 92.75 124 LEU A CA 1
ATOM 1015 C C . LEU A 1 124 ? 6.305 -3.503 -16.767 1.00 92.75 124 LEU A C 1
ATOM 1017 O O . LEU A 1 124 ? 6.288 -4.213 -15.768 1.00 92.75 124 LEU A O 1
ATOM 1021 N N . ILE A 1 125 ? 5.179 -3.066 -17.344 1.00 94.25 125 ILE A N 1
ATOM 1022 C CA . ILE A 1 125 ? 3.858 -3.353 -16.758 1.00 94.25 125 ILE A CA 1
ATOM 1023 C C . ILE A 1 125 ? 3.560 -4.857 -16.704 1.00 94.25 125 ILE A C 1
ATOM 1025 O O . ILE A 1 125 ? 2.978 -5.333 -15.731 1.00 94.25 125 ILE A O 1
ATOM 1029 N N . ASN A 1 126 ? 4.017 -5.626 -17.696 1.00 94.12 126 ASN A N 1
ATOM 1030 C CA . ASN A 1 126 ? 3.874 -7.081 -17.685 1.00 94.12 126 ASN A CA 1
ATOM 1031 C C . ASN A 1 126 ? 4.678 -7.722 -16.547 1.00 94.12 126 ASN A C 1
ATOM 1033 O O . ASN A 1 126 ? 4.160 -8.605 -15.866 1.00 94.12 126 ASN A O 1
ATOM 1037 N N . TYR A 1 127 ? 5.908 -7.258 -16.301 1.00 94.31 127 TYR A N 1
ATOM 1038 C CA . TYR A 1 127 ? 6.710 -7.742 -15.176 1.00 94.31 127 TYR A CA 1
ATOM 1039 C C . TYR A 1 127 ? 6.141 -7.311 -13.825 1.00 94.31 127 TYR A C 1
ATOM 1041 O O . TYR A 1 127 ? 6.121 -8.131 -12.914 1.00 94.31 127 TYR A O 1
ATOM 1049 N N . LEU A 1 128 ? 5.620 -6.084 -13.699 1.00 94.06 128 LEU A N 1
ATOM 1050 C CA . LEU A 1 128 ? 4.934 -5.624 -12.485 1.00 94.06 128 LEU A CA 1
ATOM 1051 C C . LEU A 1 128 ? 3.717 -6.503 -12.164 1.00 94.06 128 LEU A C 1
ATOM 1053 O O . LEU A 1 128 ? 3.577 -6.963 -11.036 1.00 94.06 128 LEU A O 1
ATOM 1057 N N . ASN A 1 129 ? 2.880 -6.800 -13.162 1.00 93.50 129 ASN A N 1
ATOM 1058 C CA . ASN A 1 129 ? 1.692 -7.645 -12.994 1.00 93.50 129 ASN A CA 1
ATOM 1059 C C . ASN A 1 129 ? 2.024 -9.113 -12.681 1.00 93.50 129 ASN A C 1
ATOM 1061 O O . ASN A 1 129 ? 1.180 -9.834 -12.151 1.00 93.50 129 ASN A O 1
ATOM 1065 N N . ALA A 1 130 ? 3.231 -9.569 -13.021 1.00 92.69 130 ALA A N 1
ATOM 1066 C CA . ALA A 1 130 ? 3.697 -10.916 -12.714 1.00 92.69 130 ALA A CA 1
ATOM 1067 C C . ALA A 1 130 ? 4.263 -11.050 -11.288 1.00 92.69 130 ALA A C 1
ATOM 1069 O O . ALA A 1 130 ? 4.483 -12.173 -10.830 1.00 92.69 130 ALA A O 1
ATOM 1070 N N . VAL A 1 131 ? 4.504 -9.940 -10.576 1.00 91.19 131 VAL A N 1
ATOM 1071 C CA . VAL A 1 131 ? 4.990 -9.983 -9.192 1.00 91.19 131 VAL A CA 1
ATOM 1072 C C . VAL A 1 131 ? 3.886 -10.511 -8.279 1.00 91.19 131 VAL A C 1
ATOM 1074 O O . VAL A 1 131 ? 2.882 -9.848 -8.034 1.00 91.19 131 VAL A O 1
ATOM 1077 N N . SER A 1 132 ? 4.099 -11.690 -7.699 1.00 79.88 132 SER A N 1
ATOM 1078 C CA . SER A 1 132 ? 3.331 -12.143 -6.541 1.00 79.88 132 SER A CA 1
ATOM 1079 C C . SER A 1 132 ? 4.005 -11.628 -5.267 1.00 79.88 132 SER A C 1
ATOM 1081 O O . SER A 1 132 ? 5.053 -12.154 -4.881 1.00 79.88 132 SER A O 1
ATOM 1083 N N . SER A 1 133 ? 3.445 -10.602 -4.619 1.00 62.38 133 SER A N 1
ATOM 1084 C CA . SER A 1 133 ? 3.983 -10.134 -3.333 1.00 62.38 133 SER A CA 1
ATOM 1085 C C . SER A 1 133 ? 3.759 -11.170 -2.225 1.00 62.38 133 SER A C 1
ATOM 1087 O O . SER A 1 133 ? 2.712 -11.817 -2.157 1.00 62.38 133 SER A O 1
ATOM 1089 N N . THR A 1 134 ? 4.749 -11.319 -1.346 1.00 52.16 134 THR A N 1
ATOM 1090 C CA . THR A 1 134 ? 4.700 -12.130 -0.120 1.00 52.16 134 THR A CA 1
ATOM 1091 C C . THR A 1 134 ? 4.041 -11.403 1.052 1.00 52.16 134 THR A C 1
ATOM 1093 O O . THR A 1 134 ? 3.582 -12.075 1.975 1.00 52.16 134 THR A O 1
ATOM 1096 N N . THR A 1 135 ? 3.935 -10.068 1.021 1.00 52.88 135 THR A N 1
ATOM 1097 C CA . THR A 1 135 ? 3.095 -9.299 1.953 1.00 52.88 135 THR A CA 1
ATOM 1098 C C . THR A 1 135 ? 1.644 -9.430 1.512 1.00 52.88 135 THR A C 1
ATOM 1100 O O . THR A 1 135 ? 1.094 -8.595 0.797 1.00 52.88 135 THR A O 1
ATOM 1103 N N . LYS A 1 136 ? 1.012 -10.547 1.878 1.00 47.25 136 LYS A N 1
ATOM 1104 C CA . LYS A 1 136 ? -0.421 -10.703 1.661 1.00 47.25 136 LYS A CA 1
ATOM 1105 C C . LYS A 1 136 ? -1.159 -9.685 2.526 1.00 47.25 136 LYS A C 1
ATOM 1107 O O . LYS A 1 136 ? -1.277 -9.853 3.734 1.00 47.25 136 LYS A O 1
ATOM 1112 N N . GLN A 1 137 ? -1.680 -8.646 1.892 1.00 52.75 137 GLN A N 1
ATOM 1113 C CA . GLN A 1 137 ? -2.745 -7.847 2.475 1.00 52.75 137 GLN A CA 1
ATOM 1114 C C . GLN A 1 137 ? -4.022 -8.695 2.425 1.00 52.75 137 GLN A C 1
ATOM 1116 O O . GLN A 1 137 ? -4.725 -8.736 1.414 1.00 52.75 137 GLN A O 1
ATOM 1121 N N . GLU A 1 138 ? -4.271 -9.477 3.476 1.00 51.69 138 GLU A N 1
ATOM 1122 C CA . GLU A 1 138 ? -5.530 -10.204 3.623 1.00 51.69 138 GLU A CA 1
ATOM 1123 C C . GLU A 1 138 ? -6.561 -9.286 4.270 1.00 51.69 138 GLU A C 1
ATOM 1125 O O . GLU A 1 138 ? -6.359 -8.765 5.369 1.00 51.69 138 GLU A O 1
ATOM 1130 N N . ILE A 1 139 ? -7.694 -9.115 3.583 1.00 51.91 139 ILE A N 1
ATOM 1131 C CA . ILE A 1 139 ? -8.844 -8.409 4.136 1.00 51.91 139 ILE A CA 1
ATOM 1132 C C . ILE A 1 139 ? -9.332 -9.203 5.345 1.00 51.91 139 ILE A C 1
ATOM 1134 O O . ILE A 1 139 ? -10.018 -10.219 5.210 1.00 51.91 139 ILE A O 1
ATOM 1138 N N . THR A 1 140 ? -8.965 -8.734 6.532 1.00 53.59 140 THR A N 1
ATOM 1139 C CA . THR A 1 140 ? -9.400 -9.349 7.782 1.00 53.59 140 THR A CA 1
ATOM 1140 C C . THR A 1 140 ? -10.659 -8.647 8.262 1.00 53.59 140 THR A C 1
ATOM 1142 O O . THR A 1 140 ? -10.692 -7.417 8.353 1.00 53.59 140 THR A O 1
ATOM 1145 N N . PHE A 1 141 ? -11.692 -9.437 8.550 1.00 43.97 141 PHE A N 1
ATOM 1146 C CA . PHE A 1 141 ? -12.936 -8.960 9.144 1.00 43.97 141 PHE A CA 1
ATOM 1147 C C . PHE A 1 141 ? -12.784 -8.892 10.663 1.00 43.97 141 PHE A C 1
ATOM 1149 O O . PHE A 1 141 ? -12.347 -9.866 11.282 1.00 43.97 141 PHE A O 1
ATOM 1156 N N . TYR A 1 142 ? -13.175 -7.758 11.237 1.00 53.25 142 TYR A N 1
ATOM 1157 C CA . TYR A 1 142 ? -13.360 -7.567 12.680 1.00 53.25 142 TYR A CA 1
ATOM 1158 C C . TYR A 1 142 ? -14.840 -7.430 12.986 1.00 53.25 142 TYR A C 1
ATOM 1160 O O . TYR A 1 142 ? -15.533 -6.844 12.124 1.00 53.25 142 TYR A O 1
#

Organism: Drosophila sechellia (NCBI:txid7238)

Sequence (142 aa):
ILQQQMNEYKYHYLFTSFDLETYDLEDFKYNFVNITSFRLVDTADVGVKQILKDIGLYSHHIFKKPYLNLHFTKSTVLESEPALMFDSVYVFAIGLQTLEQSHSLTLSNISCEEENSWDGGLSLINYLNAVSSTTKQEITFY

Secondary structure (DSSP, 8-state):
-GGGT--STT-EEEE--TTGGGS--HHHHTTT-EEEEEE-S-TTSHHHHHHHHHHHHHHHHH---TT------STT---HHHHHHHHHHHHHHHHHHHHHHHS--------SSS----TTHHHHHHHHHH---SS----EE-

InterPro domains:
  IPR001828 Receptor, ligand binding region [PF01094] (3-133)
  IPR028082 Periplasmic binding protein-like I [SSF53822] (3-135)

pLDDT: mean 79.06, std 15.39, range [43.97, 95.88]

Foldseek 3Di:
DVVPPQLALVAEEEDAFQQVVVDDCVVNVPRNYHYKYWHQQPLVDPVSVVVLLVCVVVCVVPPPDPPPPPVCVDSRDDGPVVVVVVVVVVLQVQLVVVLVVPDPDDDDDDDPVDPDDDPCVVSSVVSSVVDDDPRHRDTDMD

Radius of gyration: 21.22 Å; chains: 1; bounding box: 48×32×54 Å